Protein AF-A0A238JRR9-F1 (afdb_monomer)

Structure (mmCIF, N/CA/C/O backbone):
data_AF-A0A238JRR9-F1
#
_entry.id   AF-A0A238JRR9-F1
#
loop_
_atom_site.group_PDB
_atom_site.id
_atom_site.type_symbol
_atom_site.label_atom_id
_atom_site.label_alt_id
_atom_site.label_comp_id
_atom_site.label_asym_id
_atom_site.label_entity_id
_atom_site.label_seq_id
_atom_site.pdbx_PDB_ins_code
_atom_site.Cartn_x
_atom_site.Cartn_y
_atom_site.Cartn_z
_atom_site.occupancy
_atom_site.B_iso_or_equiv
_atom_site.auth_seq_id
_atom_site.auth_comp_id
_atom_site.auth_asym_id
_atom_site.auth_atom_id
_atom_site.pdbx_PDB_model_num
ATOM 1 N N . MET A 1 1 ? 2.444 9.587 10.245 1.00 40.56 1 MET A N 1
ATOM 2 C CA . MET A 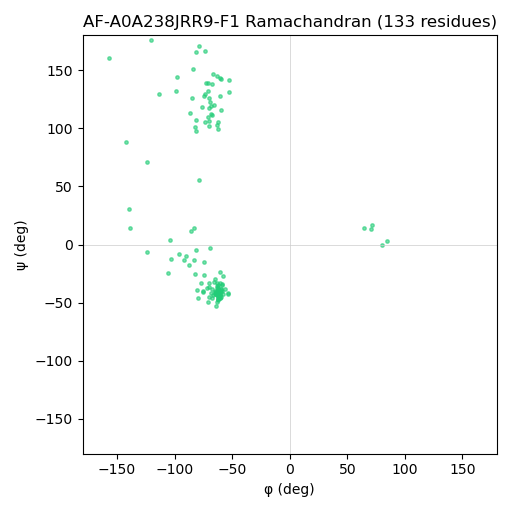1 1 ? 3.777 8.991 10.497 1.00 40.56 1 MET A CA 1
ATOM 3 C C . MET A 1 1 ? 4.404 8.697 9.144 1.00 40.56 1 MET A C 1
ATOM 5 O O . MET A 1 1 ? 3.862 7.864 8.442 1.00 40.56 1 MET A O 1
ATOM 9 N N . ASP A 1 2 ? 5.431 9.445 8.720 1.00 52.19 2 ASP A N 1
ATOM 10 C CA . ASP A 1 2 ? 5.640 9.663 7.272 1.00 52.19 2 ASP A CA 1
ATOM 11 C C . ASP A 1 2 ? 7.107 9.594 6.778 1.00 52.19 2 ASP A C 1
ATOM 13 O O . ASP A 1 2 ? 7.425 10.012 5.663 1.00 52.19 2 ASP A O 1
ATOM 17 N N . ASN A 1 3 ? 8.026 9.061 7.598 1.00 56.66 3 ASN A N 1
ATOM 18 C CA . ASN A 1 3 ? 9.463 8.978 7.273 1.00 56.66 3 ASN A CA 1
ATOM 19 C C . ASN A 1 3 ? 9.952 7.580 6.843 1.00 56.66 3 ASN A C 1
ATOM 21 O O . ASN A 1 3 ? 11.043 7.484 6.283 1.00 56.66 3 ASN A O 1
ATOM 25 N N . THR A 1 4 ? 9.162 6.518 7.033 1.00 67.81 4 THR A N 1
ATOM 26 C CA . THR A 1 4 ? 9.573 5.116 6.802 1.00 67.81 4 THR A CA 1
ATOM 27 C C . THR A 1 4 ? 10.016 4.850 5.360 1.00 67.81 4 THR A C 1
ATOM 29 O O . THR A 1 4 ? 10.965 4.115 5.106 1.00 67.81 4 THR A O 1
ATOM 32 N N . TRP A 1 5 ? 9.388 5.519 4.391 1.00 83.81 5 TRP A N 1
ATOM 33 C CA . TRP A 1 5 ? 9.652 5.275 2.972 1.00 83.81 5 TRP A CA 1
ATOM 34 C C . TRP A 1 5 ? 10.867 6.013 2.402 1.00 83.81 5 TRP A C 1
ATOM 36 O O . TRP A 1 5 ? 11.335 5.652 1.323 1.00 83.81 5 TRP A O 1
ATOM 46 N N . LYS A 1 6 ? 11.426 7.006 3.111 1.00 83.38 6 LYS A N 1
ATOM 47 C CA . LYS A 1 6 ? 12.642 7.712 2.659 1.00 83.38 6 LYS A CA 1
ATOM 48 C C . LYS A 1 6 ? 13.865 6.795 2.684 1.00 83.38 6 LYS A C 1
ATOM 50 O O . LYS A 1 6 ? 14.688 6.842 1.771 1.00 83.38 6 LYS A O 1
ATOM 55 N N . THR A 1 7 ? 13.949 5.941 3.699 1.00 88.12 7 THR A N 1
ATOM 56 C CA . THR A 1 7 ? 15.054 5.000 3.924 1.00 88.12 7 THR A CA 1
ATOM 57 C C . THR A 1 7 ? 14.704 3.560 3.552 1.00 88.12 7 THR A C 1
ATOM 59 O O . THR A 1 7 ? 15.548 2.683 3.709 1.00 88.12 7 THR A O 1
ATOM 62 N N . ALA A 1 8 ? 13.506 3.314 3.005 1.00 90.12 8 ALA A N 1
ATOM 63 C CA . ALA A 1 8 ? 13.064 1.979 2.614 1.00 90.12 8 ALA A CA 1
ATOM 64 C C . ALA A 1 8 ? 14.076 1.286 1.690 1.00 90.12 8 ALA A C 1
ATOM 66 O O . ALA A 1 8 ? 14.552 1.849 0.686 1.00 90.12 8 ALA A O 1
ATOM 67 N N . THR A 1 9 ? 14.388 0.045 2.048 1.00 94.62 9 THR A N 1
ATOM 68 C CA . THR A 1 9 ? 15.304 -0.823 1.316 1.00 94.62 9 THR A CA 1
ATOM 69 C C . THR A 1 9 ? 14.611 -1.441 0.098 1.00 94.62 9 THR A C 1
ATOM 71 O O . THR A 1 9 ? 13.396 -1.351 -0.094 1.00 94.62 9 THR A O 1
ATOM 74 N N . LYS A 1 10 ? 15.389 -2.100 -0.768 1.00 95.75 10 LYS A N 1
ATOM 75 C CA . LYS A 1 10 ? 14.824 -2.927 -1.845 1.00 95.75 10 LYS A CA 1
ATOM 76 C C . LYS A 1 10 ? 13.957 -4.0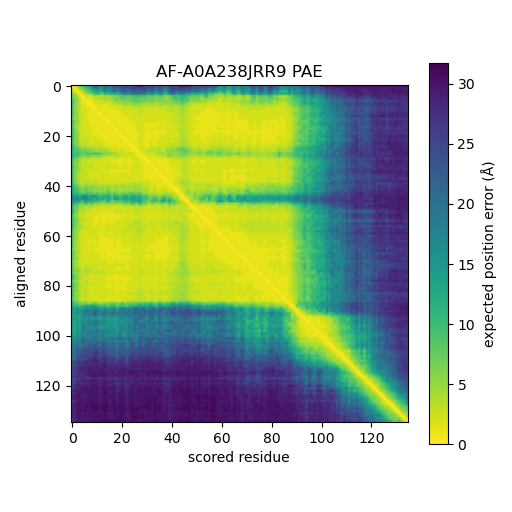60 -1.279 1.00 95.75 10 LYS A C 1
ATOM 78 O O . LYS A 1 10 ? 12.900 -4.327 -1.838 1.00 95.75 10 LYS A O 1
ATOM 83 N N . ALA A 1 11 ? 14.371 -4.654 -0.160 1.00 95.50 11 ALA A N 1
ATOM 84 C CA . ALA A 1 11 ? 13.630 -5.715 0.512 1.00 95.50 11 ALA A CA 1
ATOM 85 C C . ALA A 1 11 ? 12.279 -5.221 1.052 1.00 95.50 11 ALA A C 1
ATOM 87 O O . ALA A 1 11 ? 11.273 -5.875 0.816 1.00 95.50 11 ALA A O 1
ATOM 88 N N . ASP A 1 12 ? 12.222 -4.034 1.666 1.00 94.81 12 ASP A N 1
ATOM 89 C CA . ASP A 1 12 ? 10.955 -3.458 2.157 1.00 94.81 12 ASP A CA 1
ATOM 90 C C . ASP A 1 12 ? 9.950 -3.231 1.020 1.00 94.81 12 ASP A C 1
ATOM 92 O O . ASP A 1 12 ? 8.761 -3.508 1.151 1.00 94.81 12 ASP A O 1
ATOM 96 N N . ARG A 1 13 ? 10.438 -2.772 -0.138 1.00 95.81 13 ARG A N 1
ATOM 97 C CA . ARG A 1 13 ? 9.604 -2.579 -1.333 1.00 95.81 13 ARG A CA 1
ATOM 98 C C . ARG A 1 13 ? 9.142 -3.900 -1.952 1.00 95.81 13 ARG A C 1
ATOM 100 O O . ARG A 1 13 ? 8.041 -3.946 -2.486 1.00 95.81 13 ARG A O 1
ATOM 107 N N . ALA A 1 14 ? 9.956 -4.952 -1.884 1.00 97.19 14 ALA A N 1
ATOM 108 C CA . ALA A 1 14 ? 9.558 -6.289 -2.321 1.00 97.19 14 ALA A CA 1
ATOM 109 C C . ALA A 1 14 ? 8.552 -6.929 -1.346 1.00 97.19 14 ALA A C 1
ATOM 111 O O . ALA A 1 14 ? 7.593 -7.556 -1.780 1.00 97.19 14 ALA A O 1
ATOM 112 N N . ALA A 1 15 ? 8.705 -6.717 -0.038 1.00 96.94 15 ALA A N 1
ATOM 113 C CA . ALA A 1 15 ? 7.733 -7.160 0.959 1.00 96.94 15 ALA A CA 1
ATOM 114 C C . ALA A 1 15 ? 6.366 -6.481 0.759 1.00 96.94 15 ALA A C 1
ATOM 116 O O . ALA A 1 15 ? 5.333 -7.145 0.812 1.00 96.94 15 ALA A O 1
ATOM 117 N N . LEU A 1 16 ? 6.348 -5.195 0.387 1.00 97.00 16 LEU A N 1
ATOM 118 C CA . LEU A 1 16 ? 5.113 -4.500 0.010 1.00 97.00 16 LEU A CA 1
ATOM 119 C C . LEU A 1 16 ? 4.387 -5.168 -1.175 1.00 97.00 16 LEU A C 1
ATOM 121 O O . LEU A 1 16 ? 3.158 -5.177 -1.206 1.00 97.00 16 LEU A O 1
ATOM 125 N N . TYR A 1 17 ? 5.116 -5.758 -2.129 1.00 97.75 17 TYR A N 1
ATOM 126 C CA . TYR A 1 17 ? 4.499 -6.529 -3.214 1.00 97.75 17 TYR A CA 1
ATOM 127 C C . TYR A 1 17 ? 3.782 -7.778 -2.696 1.00 97.75 17 TYR A C 1
ATOM 129 O O . TYR A 1 17 ? 2.693 -8.084 -3.172 1.00 97.75 17 TYR A O 1
ATOM 137 N N . LEU A 1 18 ? 4.358 -8.485 -1.719 1.00 97.38 18 LEU A N 1
ATOM 138 C CA . LEU A 1 18 ? 3.724 -9.667 -1.125 1.00 97.38 18 LEU A CA 1
ATOM 139 C C . LEU A 1 18 ? 2.397 -9.303 -0.455 1.00 97.38 18 LEU A C 1
ATOM 141 O O . LEU A 1 18 ? 1.406 -10.003 -0.643 1.00 97.38 18 LEU A O 1
ATOM 145 N N . VAL A 1 19 ? 2.354 -8.163 0.237 1.00 97.19 19 VAL A N 1
ATOM 146 C CA . VAL A 1 19 ? 1.117 -7.626 0.818 1.00 97.19 19 VAL A CA 1
ATOM 147 C C . VAL A 1 19 ? 0.095 -7.290 -0.270 1.00 97.19 19 VAL A C 1
ATOM 149 O O . VAL A 1 19 ? -1.047 -7.739 -0.208 1.00 97.19 19 VAL A O 1
ATOM 152 N N . ALA A 1 20 ? 0.506 -6.553 -1.306 1.00 97.00 20 ALA A N 1
ATOM 153 C CA . ALA A 1 20 ? -0.377 -6.209 -2.420 1.00 97.00 20 ALA A CA 1
ATOM 154 C C . ALA A 1 20 ? -0.904 -7.454 -3.154 1.00 97.00 20 ALA A C 1
ATOM 156 O O . ALA A 1 20 ? -2.036 -7.449 -3.636 1.00 97.00 20 ALA A O 1
ATOM 157 N N . ARG A 1 21 ? -0.095 -8.518 -3.233 1.00 97.12 21 ARG A N 1
ATOM 158 C CA . ARG A 1 21 ? -0.486 -9.797 -3.822 1.00 97.12 21 ARG A CA 1
ATOM 159 C C . ARG A 1 21 ? -1.499 -10.537 -2.958 1.00 97.12 21 ARG A C 1
ATOM 161 O O . ARG A 1 21 ? -2.501 -10.979 -3.499 1.00 97.12 21 ARG A O 1
ATOM 168 N N . ALA A 1 22 ? -1.281 -10.608 -1.649 1.00 96.31 22 ALA A N 1
ATOM 169 C CA . ALA A 1 22 ? -2.231 -11.225 -0.730 1.00 96.31 22 ALA A CA 1
ATOM 170 C C . ALA A 1 22 ? -3.606 -10.537 -0.778 1.00 96.31 22 ALA A C 1
ATOM 172 O O . ALA A 1 22 ? -4.626 -11.214 -0.803 1.00 96.31 22 ALA A O 1
ATOM 173 N N . ILE A 1 23 ? -3.638 -9.203 -0.878 1.00 96.00 23 ILE A N 1
ATOM 174 C CA . ILE A 1 23 ? -4.885 -8.442 -1.070 1.00 96.00 23 ILE A CA 1
ATOM 175 C C . ILE A 1 23 ? -5.536 -8.780 -2.414 1.00 96.00 23 ILE A C 1
ATOM 177 O O . ILE A 1 23 ? -6.748 -8.953 -2.489 1.00 96.00 23 ILE A O 1
ATOM 181 N N . ALA A 1 24 ? -4.752 -8.891 -3.487 1.00 95.62 24 ALA A N 1
ATOM 182 C CA . ALA A 1 24 ? -5.274 -9.304 -4.789 1.00 95.62 24 ALA A CA 1
ATOM 183 C C . ALA A 1 24 ? -5.844 -10.735 -4.766 1.00 95.62 24 ALA A C 1
ATOM 185 O O . ALA A 1 24 ? -6.814 -11.016 -5.455 1.00 95.62 24 ALA A O 1
ATOM 186 N N . ASP A 1 25 ? -5.271 -11.633 -3.961 1.00 94.81 25 ASP A N 1
ATOM 187 C CA . ASP A 1 25 ? -5.755 -13.009 -3.828 1.00 94.81 25 ASP A CA 1
ATOM 188 C C . ASP A 1 25 ? -7.057 -13.101 -3.001 1.00 94.81 25 ASP A C 1
ATOM 190 O O . ASP A 1 25 ? -7.841 -14.029 -3.198 1.00 94.81 25 ASP A O 1
ATOM 194 N N . THR A 1 26 ? -7.320 -12.148 -2.096 1.00 91.38 26 THR A N 1
ATOM 195 C CA . THR A 1 26 ? -8.550 -12.104 -1.276 1.00 91.38 26 THR A CA 1
ATOM 196 C C . THR A 1 26 ? -9.645 -11.199 -1.840 1.00 91.38 26 THR A C 1
ATOM 198 O O . THR A 1 26 ? -10.773 -11.211 -1.345 1.00 91.38 26 THR A O 1
ATOM 201 N N . THR A 1 27 ? -9.345 -10.424 -2.880 1.00 90.31 27 THR A N 1
ATOM 202 C CA . THR A 1 27 ? -10.280 -9.501 -3.534 1.00 90.31 27 THR A CA 1
ATOM 203 C C . THR A 1 27 ? -10.456 -9.866 -5.008 1.00 90.31 27 THR A C 1
ATOM 205 O O . THR A 1 27 ? -9.807 -10.761 -5.536 1.00 90.31 27 THR A O 1
ATOM 208 N N . SER A 1 28 ? -11.345 -9.169 -5.714 1.00 88.50 28 SER A N 1
ATOM 209 C CA . SER A 1 28 ? -11.465 -9.287 -7.173 1.00 88.50 28 SER A CA 1
ATOM 210 C C . SER A 1 28 ? -10.493 -8.369 -7.934 1.00 88.50 28 SER A C 1
ATOM 212 O O . SER A 1 28 ? -10.678 -8.148 -9.131 1.00 88.50 28 SER A O 1
ATOM 214 N N . LEU A 1 29 ? -9.513 -7.764 -7.252 1.00 90.69 29 LEU A N 1
ATOM 215 C CA . LEU A 1 29 ? -8.574 -6.802 -7.831 1.00 90.69 29 LEU A CA 1
ATOM 216 C C . LEU A 1 29 ? -7.252 -7.478 -8.194 1.00 90.69 29 LEU A C 1
ATOM 218 O O . LEU A 1 29 ? -6.762 -8.343 -7.477 1.00 90.69 29 LEU A O 1
ATOM 222 N N . SER A 1 30 ? -6.629 -7.049 -9.291 1.00 94.81 30 SER A N 1
ATOM 223 C CA . SER A 1 30 ? -5.245 -7.425 -9.585 1.00 94.81 30 SER A CA 1
ATOM 224 C C . SER A 1 30 ? -4.254 -6.545 -8.814 1.00 94.81 30 SER A C 1
ATOM 226 O O . SER A 1 30 ? -4.595 -5.473 -8.310 1.00 94.81 30 SER A O 1
ATOM 228 N N . VAL A 1 31 ? -2.984 -6.958 -8.762 1.00 94.38 31 VAL A N 1
ATOM 229 C CA . VAL A 1 31 ? -1.924 -6.125 -8.164 1.00 94.38 31 VAL A CA 1
ATOM 230 C C . VAL A 1 31 ? -1.763 -4.820 -8.946 1.00 94.38 31 VAL A C 1
ATOM 232 O O . VAL A 1 31 ? -1.539 -3.770 -8.352 1.00 94.38 31 VAL A O 1
ATOM 235 N N . GLU A 1 32 ? -1.918 -4.860 -10.266 1.00 94.81 32 GLU A N 1
ATOM 236 C CA . GLU A 1 32 ? -1.938 -3.677 -11.120 1.00 94.81 32 GLU A CA 1
ATOM 237 C C . GLU A 1 32 ? -3.097 -2.753 -10.759 1.00 94.81 32 GLU A C 1
ATOM 239 O O . GLU A 1 32 ? -2.871 -1.558 -10.620 1.00 94.81 32 GLU A O 1
ATOM 244 N N . ALA A 1 33 ? -4.299 -3.289 -10.526 1.00 94.00 33 ALA A N 1
ATOM 245 C CA . ALA A 1 33 ? -5.435 -2.484 -10.089 1.00 94.00 33 ALA A CA 1
ATOM 246 C C . ALA A 1 33 ? -5.147 -1.802 -8.741 1.00 94.00 33 ALA A C 1
ATOM 248 O O . ALA A 1 33 ? -5.407 -0.612 -8.598 1.00 94.00 33 ALA A O 1
ATOM 249 N N . ASN A 1 34 ? -4.516 -2.499 -7.789 1.00 93.38 34 ASN A N 1
ATOM 250 C CA . ASN A 1 34 ? -4.074 -1.892 -6.526 1.00 93.38 34 ASN A CA 1
ATOM 251 C C . ASN A 1 34 ? -3.081 -0.738 -6.766 1.00 93.38 34 ASN A C 1
ATOM 253 O O . ASN A 1 34 ? -3.157 0.304 -6.117 1.00 93.38 34 ASN A O 1
ATOM 257 N N . MET A 1 35 ? -2.156 -0.895 -7.720 1.00 95.06 35 MET A N 1
ATOM 258 C CA . MET A 1 35 ? -1.224 0.170 -8.106 1.00 95.06 35 MET A CA 1
ATOM 259 C C . MET A 1 35 ? -1.939 1.354 -8.766 1.00 95.06 35 MET A C 1
ATOM 261 O O . MET A 1 35 ? -1.624 2.495 -8.449 1.00 95.06 35 MET A O 1
ATOM 265 N N . GLU A 1 36 ? -2.889 1.105 -9.666 1.00 95.62 36 GLU A N 1
ATOM 266 C CA . GLU A 1 36 ? -3.666 2.152 -10.341 1.00 95.62 36 GLU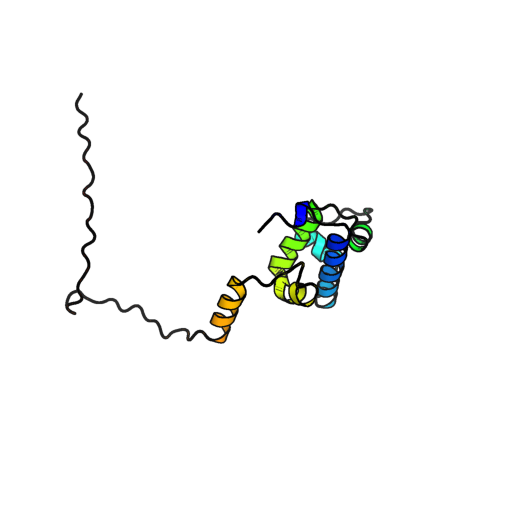 A CA 1
ATOM 267 C C . GLU A 1 36 ? -4.499 2.964 -9.353 1.00 95.62 36 GLU A C 1
ATOM 269 O O . GLU A 1 36 ? -4.494 4.193 -9.416 1.00 95.62 36 GLU A O 1
ATOM 274 N N . GLN A 1 37 ? -5.145 2.288 -8.400 1.00 95.38 37 GLN A N 1
ATOM 275 C CA . GLN A 1 37 ? -5.894 2.933 -7.323 1.00 95.38 37 GLN A CA 1
ATOM 276 C C . GLN A 1 37 ? -4.972 3.793 -6.452 1.00 95.38 37 GLN A C 1
ATOM 278 O O . GLN A 1 37 ? -5.275 4.953 -6.185 1.00 95.38 37 GLN A O 1
ATOM 283 N N . ALA A 1 38 ? -3.798 3.270 -6.089 1.00 94.94 38 ALA A N 1
ATOM 284 C CA . ALA A 1 38 ? -2.812 4.015 -5.312 1.00 94.94 38 ALA A CA 1
ATOM 285 C C . ALA A 1 38 ? -2.220 5.221 -6.061 1.00 94.94 38 ALA A C 1
ATOM 287 O O . ALA A 1 38 ? -1.842 6.216 -5.442 1.00 94.94 38 ALA A O 1
ATOM 288 N N . PHE A 1 39 ? -2.083 5.136 -7.385 1.00 94.44 39 PHE A N 1
ATOM 289 C CA . PHE A 1 39 ? -1.546 6.224 -8.205 1.00 94.44 39 PHE A CA 1
ATOM 290 C C . PHE A 1 39 ? -2.619 7.224 -8.652 1.00 94.44 39 PHE A C 1
ATOM 292 O O . PHE A 1 39 ? -2.275 8.332 -9.061 1.00 94.44 39 PHE A O 1
ATOM 299 N N . GLY A 1 40 ? -3.898 6.850 -8.586 1.00 92.88 40 GLY A N 1
ATOM 300 C CA . GLY A 1 40 ? -5.018 7.654 -9.073 1.00 92.88 40 GLY A CA 1
ATOM 301 C C . GLY A 1 40 ? -5.103 7.731 -10.601 1.00 92.88 40 GLY A C 1
ATOM 302 O O . GLY A 1 40 ? -5.758 8.623 -11.137 1.00 92.88 40 GLY A O 1
ATOM 303 N N . HIS A 1 41 ? -4.421 6.838 -11.322 1.00 90.69 41 HIS A N 1
ATOM 304 C CA . HIS A 1 41 ? -4.435 6.792 -12.782 1.00 90.69 41 HIS A CA 1
ATOM 305 C C . HIS A 1 41 ? -4.072 5.397 -13.306 1.00 90.69 41 HIS A C 1
ATOM 307 O O . HIS A 1 41 ? -3.417 4.609 -12.625 1.00 90.69 41 HIS A O 1
ATOM 313 N N . LYS A 1 42 ? -4.434 5.118 -14.564 1.00 90.44 42 LYS A N 1
ATOM 314 C CA . LYS A 1 42 ? -4.074 3.861 -15.234 1.00 90.44 42 LYS A CA 1
ATOM 315 C C . LYS A 1 42 ? -2.572 3.743 -15.465 1.00 90.44 42 LYS A C 1
ATOM 317 O O . LYS A 1 42 ? -1.896 4.745 -15.723 1.00 90.44 42 LYS A O 1
ATOM 322 N N . LEU A 1 43 ? -2.047 2.524 -15.404 1.00 87.06 43 LEU A N 1
ATOM 323 C CA . LEU A 1 43 ? -0.653 2.265 -15.747 1.00 87.06 43 LEU A CA 1
ATOM 324 C C . LEU A 1 43 ? -0.449 2.415 -17.257 1.00 87.06 43 LEU A C 1
ATOM 326 O O . LEU A 1 43 ? -1.264 1.980 -18.068 1.00 87.06 43 LEU A O 1
ATOM 330 N N . MET A 1 44 ? 0.667 3.031 -17.646 1.00 86.12 44 MET A N 1
ATOM 331 C CA . MET A 1 44 ? 1.032 3.138 -19.057 1.00 86.12 44 MET A CA 1
ATOM 332 C C . MET A 1 44 ? 1.453 1.774 -19.616 1.00 86.12 44 MET A C 1
ATOM 334 O O . MET A 1 44 ? 2.284 1.075 -19.029 1.00 86.12 44 MET A O 1
ATOM 338 N N . VAL A 1 45 ? 0.903 1.431 -20.783 1.00 73.81 45 VAL A N 1
ATOM 339 C CA . VAL A 1 45 ? 1.210 0.197 -21.520 1.00 73.81 45 VAL A CA 1
ATOM 340 C C . VAL A 1 45 ? 2.698 0.152 -21.891 1.00 73.81 45 VAL A C 1
ATOM 342 O O . VAL A 1 45 ? 3.300 1.177 -22.202 1.00 73.81 45 VAL A O 1
ATOM 345 N N . GLY A 1 46 ? 3.301 -1.040 -21.852 1.00 70.00 46 GLY A N 1
ATOM 346 C CA . GLY A 1 46 ? 4.703 -1.258 -22.235 1.00 70.00 46 GLY A CA 1
ATOM 347 C C . GLY A 1 46 ? 5.732 -0.980 -21.134 1.00 70.00 46 GLY A C 1
ATOM 348 O O . GLY A 1 46 ? 6.928 -1.120 -21.373 1.00 70.00 46 GLY A O 1
ATOM 349 N N . THR A 1 47 ? 5.295 -0.625 -19.922 1.00 74.69 47 THR A N 1
ATOM 350 C CA . THR A 1 47 ? 6.193 -0.496 -18.767 1.00 74.69 47 THR A CA 1
ATOM 351 C C . THR A 1 47 ? 6.124 -1.747 -17.898 1.00 74.69 47 THR A C 1
ATOM 353 O O . THR A 1 47 ? 5.038 -2.179 -17.517 1.00 74.69 47 THR A O 1
ATOM 356 N N . ASP A 1 48 ? 7.277 -2.296 -17.515 1.00 87.62 48 ASP A N 1
ATOM 357 C CA . ASP A 1 48 ? 7.360 -3.494 -16.670 1.00 87.62 48 ASP A CA 1
ATOM 358 C C . ASP A 1 48 ? 7.121 -3.176 -15.176 1.00 87.62 48 ASP A C 1
ATOM 360 O O . ASP A 1 48 ? 7.968 -3.387 -14.303 1.00 87.62 48 ASP A O 1
ATOM 364 N N . TYR A 1 49 ? 5.983 -2.545 -14.867 1.00 88.94 49 TYR A N 1
ATOM 365 C CA . TYR A 1 49 ? 5.655 -2.083 -13.516 1.00 88.94 49 TYR A CA 1
ATOM 366 C C . TYR A 1 49 ? 5.555 -3.237 -12.521 1.00 88.94 49 TYR A C 1
ATOM 368 O O . TYR A 1 49 ? 6.086 -3.126 -11.414 1.00 88.94 49 TYR A O 1
ATOM 376 N N . LEU A 1 50 ? 4.915 -4.339 -12.919 1.00 92.12 50 LEU A N 1
ATOM 377 C CA . LEU A 1 50 ? 4.695 -5.481 -12.041 1.00 92.12 50 LEU A CA 1
ATOM 378 C C . LEU A 1 50 ? 6.010 -6.182 -11.686 1.00 92.12 50 LEU A C 1
ATOM 380 O O . LEU A 1 50 ? 6.242 -6.460 -10.513 1.00 92.12 50 LEU A O 1
ATOM 384 N N . SER A 1 51 ? 6.894 -6.435 -12.656 1.00 94.19 51 SER A N 1
ATOM 385 C CA . SER A 1 51 ? 8.199 -7.056 -12.381 1.00 94.19 51 SER A CA 1
ATOM 386 C C . SER A 1 51 ? 9.083 -6.149 -11.525 1.00 94.19 51 SER A C 1
ATOM 388 O O . SER A 1 51 ? 9.709 -6.596 -10.557 1.00 94.19 51 SER A O 1
ATOM 390 N N . ASN A 1 52 ? 9.077 -4.840 -11.803 1.00 94.81 52 ASN A N 1
ATOM 391 C CA . ASN A 1 52 ? 9.791 -3.862 -10.985 1.00 94.81 52 ASN A CA 1
ATOM 392 C C . ASN A 1 52 ? 9.247 -3.800 -9.556 1.00 94.81 52 ASN A C 1
ATOM 394 O O . ASN A 1 52 ? 10.016 -3.636 -8.609 1.00 94.81 52 ASN A O 1
ATOM 398 N N . PHE A 1 53 ? 7.935 -3.934 -9.374 1.00 95.81 53 PHE A N 1
ATOM 399 C CA . PHE A 1 53 ? 7.346 -3.971 -8.044 1.00 95.81 53 PHE A CA 1
ATOM 400 C C . PHE A 1 53 ? 7.679 -5.282 -7.323 1.00 95.81 53 PHE A C 1
ATOM 402 O O . PHE A 1 53 ? 8.223 -5.239 -6.222 1.00 95.81 53 PHE A O 1
ATOM 409 N N . ARG A 1 54 ? 7.480 -6.430 -7.981 1.00 96.25 54 ARG A N 1
ATOM 410 C CA . ARG A 1 54 ? 7.805 -7.768 -7.459 1.00 96.25 54 ARG A CA 1
ATOM 411 C C . ARG A 1 54 ? 9.253 -7.883 -6.992 1.00 96.25 54 ARG A C 1
ATOM 413 O O . ARG A 1 54 ? 9.523 -8.456 -5.945 1.00 96.25 54 ARG A O 1
ATOM 420 N N . SER A 1 55 ? 10.188 -7.315 -7.747 1.00 96.50 55 SER A N 1
ATOM 421 C CA . SER A 1 55 ? 11.614 -7.313 -7.399 1.00 96.50 55 SER A CA 1
ATOM 422 C C . SER A 1 55 ? 12.015 -6.227 -6.388 1.00 96.50 55 SER A C 1
ATOM 424 O O . SER A 1 55 ? 13.183 -6.157 -5.997 1.00 96.50 55 SER A O 1
ATOM 426 N N . GLY A 1 56 ? 11.098 -5.340 -5.986 1.00 95.56 56 GLY A N 1
ATOM 427 C CA . GLY A 1 56 ? 11.379 -4.188 -5.123 1.00 95.56 56 GLY A CA 1
ATOM 428 C C . GLY A 1 56 ? 12.189 -3.070 -5.798 1.00 95.56 56 GLY A C 1
ATOM 429 O O . GLY A 1 56 ? 12.707 -2.182 -5.114 1.00 95.56 56 GLY A O 1
ATOM 430 N N . ALA A 1 57 ? 12.332 -3.102 -7.127 1.00 96.06 57 ALA A N 1
ATOM 431 C CA . ALA A 1 57 ? 13.000 -2.074 -7.928 1.00 96.06 57 ALA A CA 1
ATOM 432 C C . ALA A 1 57 ? 12.161 -0.792 -8.100 1.00 96.06 57 ALA A C 1
ATOM 434 O O . ALA A 1 57 ? 12.702 0.255 -8.454 1.00 96.06 57 ALA A O 1
ATOM 435 N N . ILE A 1 58 ? 10.858 -0.843 -7.803 1.00 94.00 58 ILE A N 1
ATOM 436 C CA . ILE A 1 58 ? 9.957 0.315 -7.854 1.00 94.00 58 ILE A CA 1
ATOM 437 C C . ILE A 1 58 ? 10.490 1.514 -7.049 1.00 94.00 58 ILE A C 1
ATOM 439 O O . ILE A 1 58 ? 11.055 1.367 -5.968 1.00 94.00 58 ILE A O 1
ATOM 443 N N . GLY A 1 59 ? 10.304 2.739 -7.547 1.00 93.06 59 GLY A N 1
ATOM 444 C CA . GLY A 1 59 ? 10.736 3.954 -6.848 1.00 93.06 59 GLY A CA 1
ATOM 445 C C . GLY A 1 59 ? 10.085 4.116 -5.466 1.00 93.06 59 GLY A C 1
ATOM 446 O O . GLY A 1 59 ? 8.904 3.825 -5.292 1.00 93.06 59 GLY A O 1
ATOM 447 N N . ARG A 1 60 ? 10.839 4.626 -4.481 1.00 94.12 60 ARG A N 1
ATOM 448 C CA . ARG A 1 60 ? 10.360 4.825 -3.095 1.00 94.12 60 ARG A CA 1
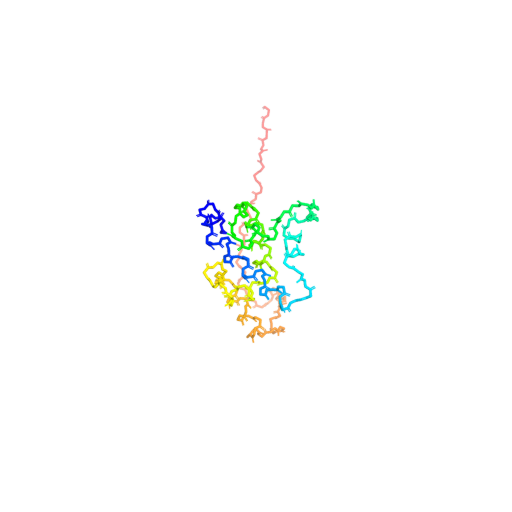ATOM 449 C C . ARG A 1 60 ? 9.099 5.688 -3.009 1.00 94.12 60 ARG A C 1
ATOM 451 O O . ARG A 1 60 ? 8.211 5.376 -2.230 1.00 94.12 60 ARG A O 1
ATOM 458 N N . ALA A 1 61 ? 8.999 6.729 -3.839 1.00 92.38 61 ALA A N 1
ATOM 459 C CA . ALA A 1 61 ? 7.814 7.585 -3.900 1.00 92.38 61 ALA A CA 1
ATOM 460 C C . ALA A 1 61 ? 6.552 6.797 -4.292 1.00 92.38 61 ALA A C 1
ATOM 462 O O . ALA A 1 61 ? 5.518 6.936 -3.654 1.00 92.38 61 ALA A O 1
ATOM 463 N N . LYS A 1 62 ? 6.660 5.904 -5.284 1.00 93.44 62 LYS A N 1
ATOM 464 C CA . LYS A 1 62 ? 5.554 5.029 -5.694 1.00 93.44 62 LYS A CA 1
ATOM 465 C C . LYS A 1 62 ? 5.225 3.989 -4.625 1.00 93.44 62 LYS A C 1
ATOM 467 O O . LYS A 1 62 ? 4.056 3.770 -4.342 1.00 93.44 62 LYS A O 1
ATOM 472 N N . ALA A 1 63 ? 6.241 3.397 -3.996 1.00 94.75 63 ALA A N 1
ATOM 473 C CA . ALA A 1 63 ? 6.032 2.474 -2.881 1.00 94.75 63 ALA A CA 1
ATOM 474 C C . ALA A 1 63 ? 5.302 3.147 -1.705 1.00 94.75 63 ALA A C 1
ATOM 476 O O . ALA A 1 63 ? 4.405 2.545 -1.128 1.00 94.75 63 ALA A O 1
ATOM 477 N N . LYS A 1 64 ? 5.616 4.418 -1.411 1.00 94.94 64 LYS A N 1
ATOM 478 C CA . LYS A 1 64 ? 4.896 5.216 -0.410 1.00 94.94 64 LYS A CA 1
ATOM 479 C C . LYS A 1 64 ? 3.410 5.364 -0.754 1.00 94.94 64 LYS A C 1
ATOM 481 O O . LYS A 1 64 ? 2.586 5.191 0.133 1.00 94.94 64 LYS A O 1
ATOM 486 N N . LEU A 1 65 ? 3.074 5.670 -2.010 1.00 95.31 65 LEU A N 1
ATOM 487 C CA . LEU A 1 65 ? 1.676 5.797 -2.445 1.00 95.31 65 LEU A CA 1
ATOM 488 C C . LEU A 1 65 ? 0.915 4.476 -2.294 1.00 95.31 65 LEU A C 1
ATOM 490 O O . LEU A 1 65 ? -0.167 4.455 -1.719 1.00 95.31 65 LEU A O 1
ATOM 494 N N . ILE A 1 66 ? 1.516 3.369 -2.742 1.00 95.62 66 ILE A N 1
ATOM 495 C CA . ILE A 1 66 ? 0.922 2.030 -2.611 1.00 95.62 66 ILE A CA 1
ATOM 496 C C . ILE A 1 66 ? 0.715 1.673 -1.138 1.00 95.62 66 ILE A C 1
ATOM 498 O O . ILE A 1 66 ? -0.356 1.212 -0.762 1.00 95.62 66 ILE A O 1
ATOM 502 N N . HIS A 1 67 ? 1.719 1.908 -0.292 1.00 95.56 67 HIS A N 1
ATOM 503 C CA . HIS A 1 67 ? 1.615 1.648 1.143 1.00 95.56 67 HIS A CA 1
ATOM 504 C C . HIS A 1 67 ? 0.520 2.479 1.807 1.00 95.56 67 HIS A C 1
ATOM 506 O O . HIS A 1 67 ? -0.269 1.916 2.555 1.00 95.56 67 HIS A O 1
ATOM 512 N N . ALA A 1 68 ? 0.434 3.775 1.501 1.00 94.00 68 ALA A N 1
ATOM 513 C CA . ALA A 1 68 ? -0.606 4.645 2.040 1.00 94.00 68 ALA A CA 1
ATOM 514 C C . ALA A 1 68 ? -2.007 4.160 1.643 1.00 94.00 68 ALA A C 1
ATOM 516 O O . ALA A 1 68 ? -2.869 4.022 2.504 1.00 94.00 68 ALA A O 1
ATOM 517 N N . TRP A 1 69 ? -2.202 3.821 0.367 1.00 95.44 69 TRP A N 1
ATOM 518 C CA . TRP A 1 69 ? -3.480 3.310 -0.120 1.00 95.44 69 TRP A CA 1
ATOM 519 C C . TRP A 1 69 ? -3.864 1.980 0.545 1.00 95.44 69 TRP A C 1
ATOM 521 O O . TRP A 1 69 ? -4.991 1.833 1.016 1.00 95.44 69 TRP A O 1
ATOM 531 N N . ILE A 1 70 ? -2.922 1.034 0.662 1.00 95.44 70 ILE A N 1
ATOM 532 C CA . ILE A 1 70 ? -3.154 -0.243 1.356 1.00 95.44 70 ILE A CA 1
ATOM 533 C C . ILE A 1 70 ? -3.478 -0.014 2.837 1.00 95.44 70 ILE A C 1
ATOM 535 O O . ILE A 1 70 ? -4.389 -0.646 3.362 1.00 95.44 70 ILE A O 1
ATOM 539 N N . ALA A 1 71 ? -2.755 0.881 3.512 1.00 92.88 71 ALA A N 1
ATOM 540 C CA . ALA A 1 71 ? -2.985 1.184 4.922 1.00 92.88 71 ALA A CA 1
ATOM 541 C C . ALA A 1 71 ? -4.362 1.820 5.164 1.00 92.88 71 ALA A C 1
ATOM 543 O O . ALA A 1 71 ? -4.929 1.640 6.233 1.00 92.88 71 ALA A O 1
ATOM 544 N N . GLU A 1 72 ? -4.899 2.545 4.187 1.00 91.94 72 GLU A N 1
ATOM 545 C CA . GLU A 1 72 ? -6.221 3.164 4.277 1.00 91.94 72 GLU A CA 1
ATOM 546 C C . GLU A 1 72 ? -7.362 2.175 3.988 1.00 91.94 72 GLU A C 1
ATOM 548 O O . GLU A 1 72 ? -8.381 2.206 4.671 1.00 91.94 72 GLU A O 1
ATOM 553 N N . HIS A 1 73 ? -7.197 1.276 3.012 1.00 93.38 73 HIS A N 1
ATOM 554 C CA . HIS A 1 73 ? -8.304 0.450 2.500 1.00 93.38 73 HIS A CA 1
ATOM 555 C C . HIS A 1 73 ? -8.259 -1.015 2.952 1.00 93.38 73 HIS A C 1
ATOM 557 O O . HIS A 1 73 ? -9.282 -1.696 2.967 1.00 93.38 73 HIS A O 1
ATOM 563 N N . HIS A 1 74 ? -7.074 -1.521 3.291 1.00 93.69 74 HIS A N 1
ATOM 564 C CA . HIS A 1 74 ? -6.816 -2.945 3.511 1.00 93.69 74 HIS A CA 1
ATOM 565 C C . HIS A 1 74 ? -5.895 -3.186 4.717 1.00 93.69 74 HIS A C 1
ATOM 567 O O . HIS A 1 74 ? -5.127 -4.152 4.735 1.00 93.69 74 HIS A O 1
ATOM 573 N N . SER A 1 75 ? -5.960 -2.310 5.725 1.00 91.50 75 SER A N 1
ATOM 574 C CA . SER A 1 75 ? -5.083 -2.321 6.905 1.00 91.50 75 SER A CA 1
ATOM 575 C C . SER A 1 75 ? -5.050 -3.666 7.628 1.00 91.50 75 SER A C 1
ATOM 577 O O . SER A 1 75 ? -3.973 -4.132 7.990 1.00 91.50 75 SER A O 1
ATOM 579 N N . GLU A 1 76 ? -6.200 -4.317 7.798 1.00 90.38 76 GLU A N 1
ATOM 580 C CA . GLU A 1 76 ? -6.312 -5.595 8.505 1.00 90.38 76 GLU A CA 1
ATOM 581 C C . GLU A 1 76 ? -5.559 -6.716 7.778 1.00 90.38 76 GLU A C 1
ATOM 583 O O . GLU A 1 76 ? -4.674 -7.352 8.351 1.00 90.38 76 GLU A O 1
ATOM 588 N N . THR A 1 77 ? -5.843 -6.913 6.486 1.00 93.75 77 THR A N 1
ATOM 589 C CA . THR A 1 77 ? -5.141 -7.914 5.666 1.00 93.75 77 THR A CA 1
ATOM 590 C C . THR A 1 77 ? -3.649 -7.597 5.586 1.00 93.75 77 THR A C 1
ATOM 592 O O . THR A 1 77 ? -2.811 -8.488 5.708 1.00 93.75 77 THR A O 1
ATOM 595 N N . ALA A 1 78 ? -3.301 -6.320 5.432 1.00 94.06 78 ALA A N 1
ATOM 596 C CA . ALA A 1 78 ? -1.918 -5.883 5.353 1.00 94.06 78 ALA A CA 1
ATOM 597 C C . ALA A 1 78 ? -1.141 -6.145 6.650 1.00 94.06 78 ALA A C 1
ATOM 599 O O . ALA A 1 78 ? -0.002 -6.611 6.593 1.00 94.06 78 ALA A O 1
ATOM 600 N N . HIS A 1 79 ? -1.772 -5.910 7.803 1.00 93.69 79 HIS A N 1
ATOM 601 C CA . HIS A 1 79 ? -1.197 -6.193 9.113 1.00 93.69 79 HIS A CA 1
ATOM 602 C C . HIS A 1 79 ? -0.950 -7.689 9.314 1.00 93.69 79 HIS A C 1
ATOM 604 O O . HIS A 1 79 ? 0.104 -8.056 9.818 1.00 93.69 79 HIS A O 1
ATOM 610 N N . VAL A 1 80 ? -1.878 -8.556 8.896 1.00 94.12 80 VAL A N 1
ATOM 611 C CA . VAL A 1 80 ? -1.707 -10.017 8.999 1.00 94.12 80 VAL A CA 1
ATOM 612 C C . VAL A 1 80 ? -0.508 -10.501 8.178 1.00 94.12 80 VAL A C 1
ATOM 614 O O . VAL A 1 80 ? 0.225 -11.382 8.624 1.00 94.12 80 VAL A O 1
ATOM 617 N N . VAL A 1 81 ? -0.298 -9.928 6.991 1.00 95.31 81 VAL A N 1
ATOM 618 C CA . VAL A 1 81 ? 0.760 -10.365 6.066 1.00 95.31 81 VAL A CA 1
ATOM 619 C C . VAL A 1 81 ? 2.136 -9.824 6.462 1.00 95.31 81 VAL A C 1
ATOM 621 O O . VAL A 1 81 ? 3.106 -10.579 6.466 1.00 95.31 81 VAL A O 1
ATOM 624 N N . ASP A 1 82 ? 2.242 -8.534 6.788 1.00 94.56 82 ASP A N 1
ATOM 625 C CA . ASP A 1 82 ? 3.491 -7.926 7.263 1.00 94.56 82 ASP A CA 1
ATOM 626 C C . ASP A 1 82 ? 3.208 -6.886 8.370 1.00 94.56 82 ASP A C 1
ATOM 628 O O . ASP A 1 82 ? 3.084 -5.684 8.095 1.00 94.56 82 ASP A O 1
ATOM 632 N N . PRO A 1 83 ? 3.164 -7.319 9.649 1.00 92.62 83 PRO A N 1
ATOM 633 C CA . PRO A 1 83 ? 2.929 -6.433 10.790 1.00 92.62 83 PRO A CA 1
ATOM 634 C C . PRO A 1 83 ? 3.990 -5.339 10.956 1.00 92.62 83 PRO A C 1
ATOM 636 O O . PRO A 1 83 ? 3.733 -4.313 11.584 1.00 92.62 83 PRO A O 1
ATOM 639 N N . ARG A 1 84 ? 5.203 -5.557 10.430 1.00 92.25 84 ARG A N 1
ATOM 640 C CA . ARG A 1 84 ? 6.317 -4.605 10.524 1.00 92.25 84 ARG A CA 1
ATOM 641 C C . ARG A 1 84 ? 6.106 -3.439 9.560 1.00 92.25 84 ARG A C 1
ATOM 643 O O . ARG A 1 84 ? 6.393 -2.300 9.924 1.00 92.25 84 ARG A O 1
ATOM 650 N N . LEU A 1 85 ? 5.623 -3.708 8.344 1.00 91.56 85 LEU A N 1
ATOM 651 C CA . LEU A 1 85 ? 5.275 -2.664 7.374 1.00 91.56 85 LEU A CA 1
ATOM 652 C C . LEU A 1 85 ? 3.939 -1.988 7.691 1.00 91.56 85 LEU A C 1
ATOM 654 O O . LEU A 1 85 ? 3.791 -0.792 7.431 1.00 91.56 85 LEU A O 1
ATOM 658 N N . PHE A 1 86 ? 2.989 -2.727 8.259 1.00 92.12 86 PHE A N 1
ATOM 659 C CA . PHE A 1 86 ? 1.654 -2.238 8.595 1.00 92.12 86 PHE A CA 1
ATOM 660 C C . PHE A 1 86 ? 1.366 -2.452 10.080 1.00 92.12 86 PHE A C 1
ATOM 662 O O . PHE A 1 86 ? 0.579 -3.327 10.428 1.00 92.12 86 PHE A O 1
ATOM 669 N N . PRO A 1 87 ? 2.004 -1.697 10.989 1.00 89.00 87 PRO A N 1
ATOM 670 C CA . PRO A 1 87 ? 1.732 -1.832 12.413 1.00 89.00 87 PRO A CA 1
ATOM 671 C C . PRO A 1 87 ? 0.314 -1.352 12.731 1.00 89.00 87 PRO A C 1
ATOM 673 O O . PRO A 1 87 ? -0.116 -0.305 12.246 1.00 89.00 87 PRO A O 1
ATOM 676 N N . LYS A 1 88 ? -0.397 -2.092 13.589 1.00 80.50 88 LYS A N 1
ATOM 677 C CA . LYS A 1 88 ? -1.711 -1.674 14.084 1.00 80.50 88 LYS A CA 1
ATOM 678 C C . LYS A 1 88 ? -1.535 -0.420 14.944 1.00 80.50 88 LYS A C 1
ATOM 680 O O . LYS A 1 88 ? -0.787 -0.440 15.924 1.00 80.50 88 LYS A O 1
ATOM 685 N N . LEU A 1 89 ? -2.171 0.687 14.566 1.00 71.06 89 LEU A N 1
ATOM 686 C CA . LEU A 1 89 ? -2.093 1.923 15.341 1.00 71.06 89 LEU A CA 1
ATOM 687 C C . LEU A 1 89 ? -2.931 1.762 16.617 1.00 71.06 89 LEU A C 1
ATOM 689 O O . LEU A 1 89 ? -4.030 1.217 16.593 1.00 71.06 89 LEU A O 1
ATOM 693 N N . HIS A 1 90 ? -2.430 2.253 17.753 1.00 58.44 90 HIS A N 1
ATOM 694 C CA . HIS A 1 90 ? -3.135 2.152 19.041 1.00 58.44 90 HIS A CA 1
ATOM 695 C C . HIS A 1 90 ? -4.534 2.790 19.024 1.00 58.44 90 HIS A C 1
ATOM 697 O O . HIS A 1 90 ? -5.411 2.371 19.778 1.00 58.44 90 HIS A O 1
ATOM 703 N N . THR A 1 91 ? -4.751 3.780 18.157 1.00 60.56 91 THR A N 1
ATOM 704 C CA . THR A 1 91 ? -6.055 4.419 17.956 1.00 60.56 91 THR A CA 1
ATOM 705 C C . THR A 1 91 ? -7.096 3.436 17.416 1.00 60.56 91 THR A C 1
ATOM 707 O O . THR A 1 91 ? -8.246 3.488 17.847 1.00 60.56 91 THR A O 1
ATOM 710 N N . ASP A 1 92 ? -6.683 2.496 16.561 1.00 61.09 92 ASP A N 1
ATOM 711 C CA . ASP A 1 92 ? -7.573 1.481 15.989 1.00 61.09 92 ASP A CA 1
ATOM 712 C C . ASP A 1 92 ? -8.004 0.482 17.061 1.00 61.09 92 ASP A C 1
ATOM 714 O O . ASP A 1 92 ? -9.165 0.114 17.126 1.00 61.09 92 ASP A O 1
ATOM 718 N N . ALA A 1 93 ? -7.124 0.130 18.004 1.00 64.56 93 ALA A N 1
ATOM 719 C CA . ALA A 1 93 ? -7.492 -0.765 19.103 1.00 64.56 93 ALA A CA 1
ATOM 720 C C . ALA A 1 93 ? -8.596 -0.181 20.007 1.00 64.56 93 ALA A C 1
ATOM 722 O O . ALA A 1 93 ? -9.442 -0.921 20.508 1.00 64.56 93 ALA A O 1
ATOM 723 N N . TRP A 1 94 ? -8.607 1.141 20.218 1.00 68.94 94 TRP A N 1
ATOM 724 C CA . TRP A 1 94 ? -9.672 1.802 20.975 1.00 68.94 94 TRP A CA 1
ATOM 725 C C . TRP A 1 94 ? -10.967 1.927 20.167 1.00 68.94 94 TRP A C 1
ATOM 727 O O . TRP A 1 94 ? -12.047 1.712 20.717 1.00 68.94 94 TRP A O 1
ATOM 737 N N . ALA A 1 95 ? -10.871 2.236 18.871 1.00 70.69 95 ALA A N 1
ATOM 738 C CA . ALA A 1 95 ? -12.026 2.263 17.978 1.00 70.69 95 ALA A CA 1
ATOM 739 C C . ALA A 1 95 ? -12.679 0.873 17.864 1.00 70.69 95 ALA A C 1
ATOM 741 O O . ALA A 1 95 ? -13.879 0.757 18.106 1.00 70.69 95 ALA A O 1
ATOM 742 N N . ASP A 1 96 ? -11.884 -0.175 17.635 1.00 74.06 96 ASP A N 1
ATOM 743 C CA . ASP A 1 96 ? -12.311 -1.579 17.607 1.00 74.06 96 ASP A CA 1
ATOM 744 C C . ASP A 1 96 ? -12.960 -1.987 18.937 1.00 74.06 96 ASP A C 1
ATOM 746 O O . ASP A 1 96 ? -13.989 -2.666 18.975 1.00 74.06 96 ASP A O 1
ATOM 750 N N . TYR A 1 97 ? -12.375 -1.570 20.065 1.00 78.75 97 TYR A N 1
ATOM 751 C CA . TYR A 1 97 ? -12.947 -1.841 21.380 1.00 78.75 97 TYR A CA 1
ATOM 752 C C . TYR A 1 97 ? -14.318 -1.178 21.537 1.00 78.75 97 TYR A C 1
ATOM 754 O O . TYR A 1 97 ? -15.267 -1.840 21.962 1.00 78.75 97 TYR A O 1
ATOM 762 N N . LEU A 1 98 ? -14.440 0.101 21.168 1.00 82.69 98 LEU A N 1
ATOM 763 C CA . LEU A 1 98 ? -15.707 0.826 21.196 1.00 82.69 98 LEU A CA 1
ATOM 764 C C . LEU A 1 98 ? -16.736 0.211 20.247 1.00 82.69 98 LEU A C 1
ATOM 766 O O . LEU A 1 98 ? -17.903 0.124 20.608 1.00 82.69 98 LEU A O 1
ATOM 770 N N . GLU A 1 99 ? -16.352 -0.244 19.061 1.00 80.38 99 GLU A N 1
ATOM 771 C CA . GLU A 1 99 ? -17.292 -0.893 18.149 1.00 80.38 99 GLU A CA 1
ATOM 772 C C . GLU A 1 99 ? -17.897 -2.160 18.764 1.00 80.38 99 GLU A C 1
ATOM 774 O O . GLU A 1 99 ? -19.117 -2.336 18.734 1.00 80.38 99 GLU A O 1
ATOM 779 N N . ASN A 1 100 ? -17.062 -2.974 19.410 1.00 85.12 100 ASN A N 1
ATOM 780 C CA . ASN A 1 100 ? -17.468 -4.254 19.986 1.00 85.12 100 ASN A CA 1
ATOM 781 C C . ASN A 1 100 ? -18.125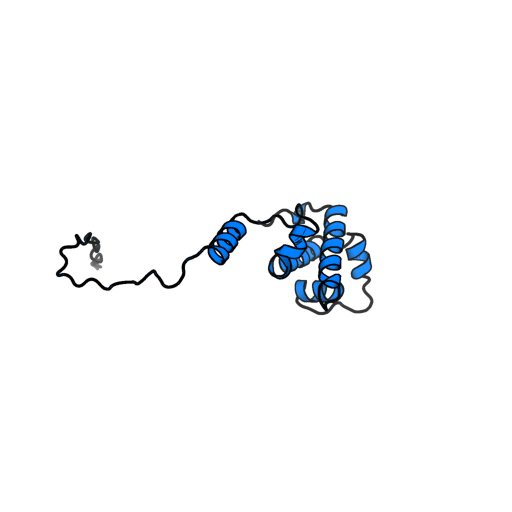 -4.147 21.374 1.00 85.12 100 ASN A C 1
ATOM 783 O O . ASN A 1 100 ? -18.897 -5.026 21.754 1.00 85.12 100 ASN A O 1
ATOM 787 N N . HIS A 1 101 ? -17.833 -3.095 22.145 1.00 82.94 101 HIS A N 1
ATOM 788 C CA . HIS A 1 101 ? -18.243 -2.994 23.555 1.00 82.94 101 HIS A CA 1
ATOM 789 C C . HIS A 1 101 ? -19.056 -1.736 23.890 1.00 82.94 101 HIS A C 1
ATOM 791 O O . HIS A 1 101 ? -19.551 -1.617 25.015 1.00 82.94 101 HIS A O 1
ATOM 797 N N . ALA A 1 102 ? -19.221 -0.777 22.971 1.00 82.19 102 ALA A N 1
ATOM 798 C CA . ALA A 1 102 ? -19.974 0.435 23.284 1.00 82.19 102 ALA A CA 1
ATOM 799 C C . ALA A 1 102 ? -21.471 0.148 23.431 1.00 82.19 102 ALA A C 1
ATOM 801 O O . ALA A 1 102 ? -22.150 -0.321 22.517 1.00 82.19 102 ALA A O 1
ATOM 802 N N . ILE A 1 103 ? -22.021 0.564 24.570 1.00 80.94 103 ILE A N 1
ATOM 803 C CA . ILE A 1 103 ? -23.464 0.618 24.781 1.00 80.94 103 ILE A CA 1
ATOM 804 C C . ILE A 1 103 ? -23.988 1.918 24.161 1.00 80.94 103 ILE A C 1
ATOM 806 O O . ILE A 1 103 ? -23.858 3.003 24.732 1.00 80.94 103 ILE A O 1
ATOM 810 N N . LYS A 1 104 ? -24.577 1.807 22.969 1.00 82.06 104 LYS A N 1
ATOM 811 C CA . LYS A 1 104 ? -25.125 2.939 22.206 1.00 82.06 104 LYS A CA 1
ATOM 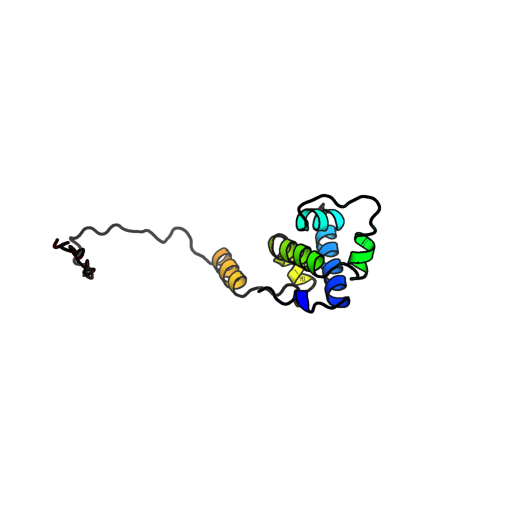812 C C . LYS A 1 104 ? -26.556 3.269 22.665 1.00 82.06 104 LYS A C 1
ATOM 814 O O . LYS A 1 104 ? -27.281 2.406 23.151 1.00 82.06 104 LYS A O 1
ATOM 819 N N . GLY A 1 105 ? -26.965 4.534 22.539 1.00 76.44 105 GLY A N 1
ATOM 820 C CA . GLY A 1 105 ? -28.354 4.971 22.774 1.00 76.44 105 GLY A CA 1
ATOM 821 C C . GLY A 1 105 ? -28.783 5.175 24.234 1.00 76.44 105 GLY A C 1
ATOM 822 O O . GLY A 1 105 ? -29.916 5.578 24.471 1.00 76.44 105 GLY A O 1
ATOM 823 N N . LYS A 1 106 ? -27.902 4.945 25.219 1.00 77.00 106 LYS A N 1
ATOM 824 C CA . LYS A 1 106 ? -28.202 5.208 26.644 1.00 77.00 106 LYS A CA 1
ATOM 825 C C . LYS A 1 106 ? -27.792 6.598 27.131 1.00 77.00 106 LYS A C 1
ATOM 827 O O . LYS A 1 106 ? -28.205 7.010 28.211 1.00 77.00 106 LYS A O 1
ATOM 832 N N . LEU A 1 107 ? -26.993 7.323 26.350 1.00 75.00 107 LEU A N 1
ATOM 833 C CA . LEU A 1 107 ? -26.657 8.711 26.642 1.00 75.00 107 LEU A CA 1
ATOM 834 C C . LEU A 1 107 ? -27.738 9.619 26.052 1.00 75.00 107 LEU A C 1
ATOM 836 O O . LEU A 1 107 ? -27.866 9.724 24.835 1.00 75.00 107 LEU A O 1
ATOM 840 N N . SER A 1 108 ? -28.493 10.283 26.922 1.00 70.62 108 SER A N 1
ATOM 841 C CA . SER A 1 108 ? -29.452 11.317 26.540 1.00 70.62 108 SER 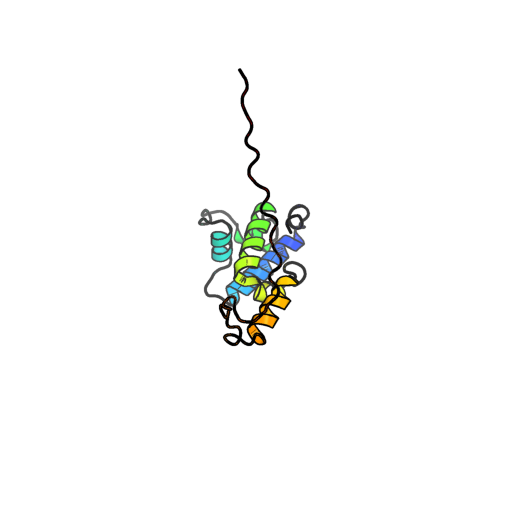A CA 1
ATOM 842 C C . SER A 1 108 ? -28.986 12.662 27.085 1.00 70.62 108 SER A C 1
ATOM 844 O O . SER A 1 108 ? -28.653 12.781 28.265 1.00 70.62 108 SER A O 1
ATOM 846 N N . ILE A 1 109 ? -28.945 13.680 26.224 1.00 74.25 109 ILE A N 1
ATOM 847 C CA . ILE A 1 109 ? -28.677 15.056 26.644 1.00 74.25 109 ILE A CA 1
ATOM 848 C C . ILE A 1 109 ? -29.992 15.629 27.170 1.00 74.25 109 ILE A C 1
ATOM 850 O O . ILE A 1 109 ? -30.837 16.089 26.401 1.00 74.25 109 ILE A O 1
ATOM 854 N N . ALA A 1 110 ? -30.169 15.608 28.488 1.00 72.06 110 ALA A N 1
ATOM 855 C CA . ALA A 1 110 ? -31.269 16.312 29.128 1.00 72.06 110 ALA A CA 1
ATOM 856 C C . ALA A 1 110 ? -30.992 17.825 29.120 1.00 72.06 110 ALA A C 1
ATOM 858 O O . ALA A 1 110 ? -29.922 18.282 29.530 1.00 72.06 110 ALA A O 1
ATOM 859 N N . ARG A 1 111 ? -31.962 18.621 28.658 1.00 65.94 111 ARG A N 1
ATOM 8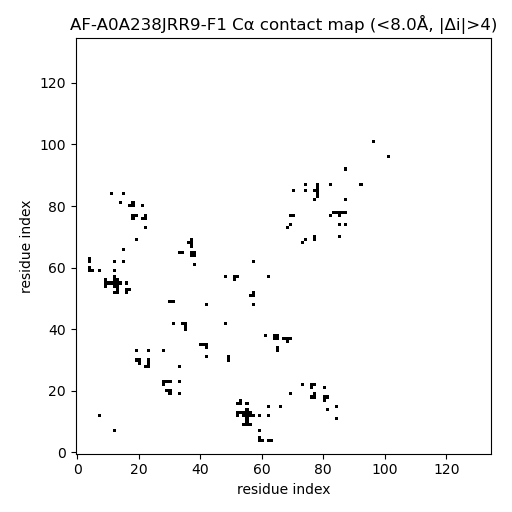60 C CA . ARG A 1 111 ? -31.949 20.073 28.868 1.00 65.94 111 ARG A CA 1
ATOM 861 C C . ARG A 1 111 ? -32.482 20.343 30.268 1.00 65.94 111 ARG A C 1
ATOM 863 O O . ARG A 1 111 ? -33.673 20.193 30.511 1.00 65.94 111 ARG A O 1
ATOM 870 N N . PHE A 1 112 ? -31.593 20.719 31.175 1.00 68.94 112 PHE A N 1
ATOM 871 C CA . PHE A 1 112 ? -31.985 21.173 32.503 1.00 68.94 112 PHE A CA 1
ATOM 872 C C . PHE A 1 112 ? -32.563 22.585 32.391 1.00 68.94 112 PHE A C 1
ATOM 874 O O . PHE A 1 112 ? -31.929 23.467 31.802 1.00 68.94 112 PHE A O 1
ATOM 881 N N . ASP A 1 113 ? -33.757 22.806 32.937 1.00 64.25 113 ASP A N 1
ATOM 882 C CA . ASP A 1 113 ? -34.211 24.166 33.194 1.00 64.25 113 ASP A CA 1
ATOM 883 C C . ASP A 1 113 ? -33.441 24.748 34.400 1.00 64.25 113 ASP A C 1
ATOM 885 O O . ASP A 1 113 ? -32.729 24.048 35.130 1.00 64.25 113 ASP A O 1
ATOM 889 N N . LYS A 1 114 ? -33.539 26.063 34.599 1.00 61.06 114 LYS A N 1
ATOM 890 C CA . LYS A 1 114 ? -32.814 26.767 35.667 1.00 61.06 114 LYS A CA 1
ATOM 891 C C . LYS A 1 114 ? -33.324 26.441 37.083 1.00 61.06 114 LYS A C 1
ATOM 893 O O . LYS A 1 114 ? -32.743 26.956 38.035 1.00 61.06 114 LYS A O 1
ATOM 898 N N . SER A 1 115 ? -34.378 25.637 37.255 1.00 59.12 115 SER A N 1
ATOM 899 C CA . SER A 1 115 ? -35.026 25.422 38.554 1.00 59.12 115 SER A CA 1
ATOM 900 C C . SER A 1 115 ? -34.453 24.251 39.356 1.00 59.12 115 SER A C 1
ATOM 902 O O . SER A 1 115 ? -34.766 24.128 40.536 1.00 59.12 115 SER A O 1
ATOM 904 N N . MET A 1 116 ? -33.586 23.410 38.777 1.00 58.34 116 MET A N 1
ATOM 905 C CA . MET A 1 116 ? -33.012 22.245 39.478 1.00 58.34 116 MET A CA 1
ATOM 906 C C . MET A 1 116 ? -31.790 22.547 40.369 1.00 58.34 116 MET A C 1
ATOM 908 O O . MET A 1 116 ? -31.082 21.630 40.775 1.00 58.34 116 MET A O 1
ATOM 912 N N . GLY A 1 117 ? -31.502 23.816 40.680 1.00 58.56 117 GLY A N 1
ATOM 913 C CA . GLY A 1 117 ? -30.456 24.177 41.653 1.00 58.56 117 GLY A CA 1
ATOM 914 C C . GLY A 1 117 ? -29.023 23.785 41.259 1.00 58.56 117 GLY A C 1
ATOM 915 O O . GLY A 1 117 ? -28.124 23.809 42.098 1.00 58.56 117 GLY A O 1
ATOM 916 N N . LEU A 1 118 ? -28.783 23.429 39.992 1.00 63.69 118 LEU A N 1
ATOM 917 C CA . LEU A 1 118 ? -27.446 23.115 39.496 1.00 63.69 118 LEU A CA 1
ATOM 918 C C . LEU A 1 118 ? -26.598 24.392 39.456 1.00 63.69 118 LEU A C 1
ATOM 920 O O . LEU A 1 118 ? -26.951 25.370 38.793 1.00 63.69 118 LEU A O 1
ATOM 924 N N . VAL A 1 119 ? -25.457 24.375 40.147 1.00 66.81 119 VAL A N 1
ATOM 925 C CA . VAL A 1 119 ? -24.502 25.489 40.174 1.00 66.81 119 VAL A CA 1
ATOM 926 C C . VAL A 1 119 ? -23.940 25.709 38.766 1.00 66.81 119 VAL A C 1
ATOM 928 O O . VAL A 1 119 ? -23.071 24.976 38.295 1.00 66.81 119 VAL A O 1
ATOM 931 N N . GLN A 1 120 ? -24.436 26.736 38.073 1.00 61.44 120 GLN A N 1
ATOM 932 C CA . GLN A 1 120 ? -23.862 27.186 36.808 1.00 61.44 120 GLN A CA 1
ATOM 933 C C . GLN A 1 120 ? -22.583 27.972 37.080 1.00 61.44 120 GLN A C 1
ATOM 935 O O . GLN A 1 120 ? -22.599 29.032 37.704 1.00 61.44 120 GLN A O 1
ATOM 940 N N . ARG A 1 121 ? -21.455 27.477 36.564 1.00 63.34 121 ARG A N 1
ATOM 941 C CA . ARG A 1 121 ? -20.206 28.238 36.558 1.00 63.34 121 ARG A CA 1
ATOM 942 C C . ARG A 1 121 ? -20.351 29.413 35.592 1.00 63.34 121 ARG A C 1
ATOM 944 O O . ARG A 1 121 ? -20.433 29.220 34.379 1.00 63.34 121 ARG A O 1
ATOM 951 N N . THR A 1 122 ? -20.356 30.626 36.128 1.00 54.78 122 THR A N 1
ATOM 952 C CA . THR A 1 122 ? -20.412 31.863 35.348 1.00 54.78 122 THR A CA 1
ATOM 953 C C . THR A 1 122 ? -19.202 31.929 34.419 1.00 54.78 122 THR A C 1
ATOM 955 O O . THR A 1 122 ? -18.057 32.006 34.871 1.00 54.78 122 THR A O 1
ATOM 958 N N . ARG A 1 123 ? -19.428 31.902 33.101 1.00 58.59 123 ARG A N 1
ATOM 959 C CA . ARG A 1 123 ? -18.391 32.313 32.150 1.00 58.59 123 ARG A CA 1
ATOM 960 C C . ARG A 1 123 ? -18.240 33.822 32.299 1.00 58.59 123 ARG A C 1
ATOM 962 O O . ARG A 1 123 ? -19.193 34.553 32.047 1.00 58.59 123 ARG A O 1
ATOM 969 N N . LYS A 1 124 ? -17.059 34.289 32.715 1.00 51.72 124 LYS A N 1
ATOM 970 C CA . LYS A 1 124 ? -16.703 35.705 32.591 1.00 51.72 124 LYS A CA 1
ATOM 971 C C . LYS A 1 124 ? -16.685 36.037 31.101 1.00 51.72 124 LYS A C 1
ATOM 973 O O . LYS A 1 124 ? -15.734 35.702 30.402 1.00 51.72 124 LYS A O 1
ATOM 978 N N . VAL A 1 125 ? -17.764 36.641 30.618 1.00 56.47 125 VAL A N 1
ATOM 979 C CA . VAL A 1 125 ? -17.761 37.344 29.339 1.00 56.47 125 VAL A CA 1
ATOM 980 C C . VAL A 1 125 ? -16.868 38.559 29.553 1.00 56.47 125 VAL A C 1
ATOM 982 O O . VAL A 1 125 ? -17.192 39.428 30.358 1.00 56.47 125 VAL A O 1
ATOM 985 N N . ILE A 1 126 ? -15.703 38.573 28.910 1.00 57.88 126 ILE A N 1
ATOM 986 C CA . ILE A 1 126 ? -14.874 39.775 28.843 1.00 57.88 126 ILE A CA 1
ATOM 987 C C . ILE A 1 126 ? -15.651 40.758 27.956 1.00 57.88 126 ILE A C 1
ATOM 989 O O . ILE A 1 126 ? -15.954 40.400 26.815 1.00 57.88 126 ILE A O 1
ATOM 993 N N . PRO A 1 127 ? -16.044 41.942 28.457 1.00 54.25 127 PRO A N 1
ATOM 994 C CA . PRO A 1 127 ? -16.730 42.923 27.631 1.00 54.25 127 PRO A CA 1
ATOM 995 C C . PRO A 1 127 ? -15.800 43.386 26.497 1.00 54.25 127 PRO A C 1
ATOM 997 O O . PRO A 1 127 ? -14.584 43.464 26.702 1.00 54.25 127 PRO A O 1
ATOM 1000 N N . PRO A 1 128 ? -16.337 43.679 25.301 1.00 50.94 128 PRO A N 1
ATOM 1001 C CA . PRO A 1 128 ? -15.528 44.180 24.201 1.00 50.94 128 PRO A CA 1
ATOM 1002 C C . PRO A 1 128 ? -14.869 45.505 24.604 1.00 50.94 128 PRO A C 1
ATOM 1004 O O . PRO A 1 128 ? -15.534 46.432 25.066 1.00 50.94 128 PRO A O 1
ATOM 1007 N N . LEU A 1 129 ? -13.547 45.578 24.439 1.00 52.41 129 LEU A N 1
ATOM 1008 C CA . LEU A 1 129 ? -12.778 46.813 24.557 1.00 52.41 129 LEU A CA 1
ATOM 1009 C C . LEU A 1 129 ? -13.261 47.782 23.472 1.00 52.41 129 LEU A C 1
ATOM 1011 O O . LEU A 1 129 ? -12.951 47.609 22.294 1.00 52.41 129 LEU A O 1
ATOM 1015 N N . PHE A 1 130 ? -14.020 48.803 23.866 1.00 46.50 130 PHE A N 1
ATOM 1016 C CA . PHE A 1 130 ? -14.253 49.967 23.020 1.00 46.50 130 PHE A CA 1
ATOM 1017 C C . PHE A 1 130 ? -12.945 50.755 22.933 1.00 46.50 130 PHE A C 1
ATOM 1019 O O . PHE A 1 130 ? -12.572 51.470 23.860 1.00 46.50 130 PHE A O 1
ATOM 1026 N N . ILE A 1 131 ? -12.234 50.609 21.817 1.00 53.09 131 ILE A N 1
ATOM 1027 C CA . ILE A 1 131 ? -11.117 51.486 21.469 1.00 53.09 131 ILE A CA 1
ATOM 1028 C C . ILE A 1 131 ? -11.741 52.821 21.049 1.00 53.09 131 ILE A C 1
ATOM 1030 O O . ILE A 1 131 ? -12.344 52.918 19.983 1.00 53.09 131 ILE A O 1
ATOM 1034 N N . HIS A 1 132 ? -11.658 53.842 21.902 1.00 44.88 132 HIS A N 1
ATOM 1035 C CA . HIS A 1 132 ? -11.906 55.216 21.470 1.00 44.88 132 HIS A CA 1
ATOM 1036 C C . HIS A 1 132 ? -10.734 55.661 20.593 1.00 44.88 132 HIS A C 1
ATOM 1038 O O . HIS A 1 132 ? -9.622 55.854 21.079 1.00 44.88 132 HIS A O 1
ATOM 1044 N N . SER A 1 133 ? -10.989 55.811 19.295 1.00 44.78 133 SER A N 1
ATOM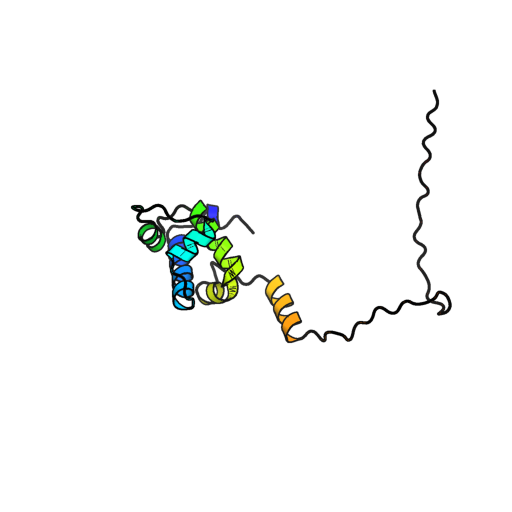 1045 C CA . SER A 1 133 ? -10.138 56.591 18.403 1.00 44.78 133 SER A CA 1
ATOM 1046 C C . SER A 1 133 ? -10.293 58.066 18.771 1.00 44.78 133 SER A C 1
ATOM 1048 O O . SER A 1 133 ? -11.331 58.663 18.494 1.00 44.78 133 SER A O 1
ATOM 1050 N N . PHE A 1 134 ? -9.283 58.640 19.420 1.00 47.41 134 PHE A N 1
ATOM 1051 C CA . PHE A 1 134 ? -9.112 60.089 19.461 1.00 47.41 134 PHE A CA 1
ATOM 1052 C C . PHE A 1 134 ? -8.346 60.516 18.205 1.00 47.41 134 PHE A C 1
ATOM 1054 O O . PHE A 1 134 ? -7.296 59.945 17.899 1.00 47.41 134 PHE A O 1
ATOM 1061 N N . LEU A 1 135 ? -8.940 61.460 17.471 1.00 54.19 135 LEU A N 1
ATOM 1062 C CA . LEU A 1 135 ? -8.260 62.329 16.509 1.00 54.19 135 LEU A CA 1
ATOM 1063 C C . LEU A 1 135 ? -7.268 63.241 17.237 1.00 54.19 135 LEU A C 1
ATOM 1065 O O . LEU A 1 135 ? -7.591 63.643 18.380 1.00 54.19 135 LEU A O 1
#

Mean predicted aligned error: 13.56 Å

Organism: NCBI:txid1655543

Sequence (135 aa):
MDNTWKTATKADRAALYLVARAIADTTSLSVEANMEQAFGHKLMVGTDYLSNFRSGAIGRAKAKLIHAWIAEHHSETAHVVDPRLFPKLHTDAWADYLENHAIKGKLSIARFDKSMGLVQRTRKVIPPLFIHSFL

Foldseek 3Di:
DACCLVPDDLVNLLLLLVLLCQVVVVDVDDSQRLLCVLVVHHDDPPDPVSVCSNRSVDDSVSSSSSLVSCCVPPLPSSCVSPCPSRPDDPVVVVVVCCVVPPDPDPDDDDDDDPPPPDDDDDDPPDPDDPDDDDD

Radius of gyration: 26.11 Å; Cα contacts (8 Å, |Δi|>4): 97; chains: 1; bounding box: 50×75×64 Å

Solvent-accessible surface area (backbone atoms only — not comparable to full-atom values): 8479 Å² total; per-residue (Å²): 140,89,63,72,48,81,75,54,48,50,64,56,40,23,53,50,33,54,37,46,42,53,51,24,74,76,46,99,44,51,52,64,52,53,46,22,65,34,68,74,45,80,77,67,85,95,58,70,58,66,63,31,30,58,67,12,68,48,55,51,72,58,49,44,35,38,49,52,43,41,57,72,78,39,39,68,65,33,24,76,69,37,45,85,85,35,60,84,54,74,68,53,59,54,51,55,47,44,71,78,66,57,81,76,88,74,81,72,89,77,84,78,66,91,82,74,76,73,86,75,82,80,75,83,76,77,75,82,83,79,79,80,84,78,131

Secondary structure (DSSP, 8-state):
---TTTS--HHHHHHHHHHHHHHHHHSS--HHHHHHHHHTSPPPTT--HHHHHHTT-S-HHHHHHHHHHHHHH-HHHHHHH-TTTSPPPHHHHHHHHHHHH---S--------TTS---------PPP-------

pLDDT: mean 81.82, std 16.03, range [40.56, 97.75]

Nearest PDB structures (foldseek):
  6wpg-assembly1_A  TM=4.884E-01  e=8.134E+00  Arabidopsis thaliana